Protein AF-A0A945U5J7-F1 (afdb_monomer_lite)

Radius of gyration: 27.59 Å; chains: 1; bounding box: 82×62×57 Å

pLDDT: mean 81.07, std 13.83, range [46.19, 96.31]

Sequence (176 aa):
MNIFKKSAYLFLFVAVLFACNDPNVIGIDLPGAVKFTFSNDSTENIVLNTISEDSLESDQSMYLLLGIINDPIFGENKGSFCQQMLLPANNIDEIEDAVVDSVFITYTYSDFYGDLNENEDFNISVYELSESIYRDSVYYSDETFNFIPQNLATNQFIYEGDSTSSSYLKIQLDNS

Secondary structure (DSSP, 8-state):
-HHHHHHHHHHHHHHHTT--PPP--TTTTSSS-----------TT----PPPP-PPB-TT-SS---EEEEETTTEEEEE-----PPPS-S-PPP-TTPPP--EEEEEE-S--SS-SSSTT--------BSS---TTS--BTT----B-S---EEEEEEE---TTS--EEEEEEP--

Foldseek 3Di:
DVVVVVVVVVVVVVVVVPPDDDPPDPDPPDPPDDPDDDPDPDPPPDDDDDDDDDWDFDPPDPDADADWDADPVPGIDGGDDDDDDDDPDPDDPDDPPDDDPWDKDKDFDDDDPDDPPPDPPDDDFDWAFPDDDDNPDIDTPPDDGHTDPDTQFPDKDWAPDDPVDTTMIMTIGDPD

Structure (mmCIF, N/CA/C/O backbone):
data_AF-A0A945U5J7-F1
#
_entry.id   AF-A0A945U5J7-F1
#
loop_
_atom_site.group_PDB
_atom_site.id
_atom_site.type_symbol
_atom_site.label_atom_id
_atom_site.label_alt_id
_atom_site.label_comp_id
_atom_site.label_asym_id
_atom_site.label_entity_id
_atom_site.label_seq_id
_atom_site.pdbx_PDB_ins_code
_atom_site.Cartn_x
_atom_site.Cartn_y
_atom_site.Cartn_z
_atom_site.occupancy
_atom_site.B_iso_or_equiv
_atom_site.auth_seq_id
_atom_site.auth_comp_id
_atom_site.auth_asym_id
_atom_site.auth_atom_id
_atom_site.pdbx_PDB_model_num
ATOM 1 N N . MET A 1 1 ? 52.335 -47.386 -11.240 1.00 56.59 1 MET A N 1
ATOM 2 C CA . MET A 1 1 ? 51.908 -45.993 -10.957 1.00 56.59 1 MET A CA 1
ATOM 3 C C . MET A 1 1 ? 51.492 -45.173 -12.194 1.00 56.59 1 MET A C 1
ATOM 5 O O . MET A 1 1 ? 50.912 -44.112 -12.013 1.00 56.59 1 MET A O 1
ATOM 9 N N . ASN A 1 2 ? 51.718 -45.639 -13.437 1.00 57.75 2 ASN A N 1
ATOM 10 C CA . ASN A 1 2 ? 51.350 -44.885 -14.656 1.00 57.75 2 ASN A CA 1
ATOM 11 C C . ASN A 1 2 ? 49.987 -45.273 -15.264 1.00 57.75 2 ASN A C 1
ATOM 13 O O . ASN A 1 2 ? 49.407 -44.479 -15.994 1.00 57.75 2 ASN A O 1
ATOM 17 N N . ILE A 1 3 ? 49.453 -46.459 -14.948 1.00 67.94 3 ILE A N 1
ATOM 18 C CA . ILE A 1 3 ? 48.148 -46.929 -15.451 1.00 67.94 3 ILE A CA 1
ATOM 19 C C . ILE A 1 3 ? 46.974 -46.196 -14.789 1.00 67.94 3 ILE A C 1
ATOM 21 O O . ILE A 1 3 ? 46.095 -45.714 -15.494 1.00 67.94 3 ILE A O 1
ATOM 25 N N . PHE A 1 4 ? 47.013 -45.991 -13.468 1.00 69.06 4 PHE A N 1
ATOM 26 C CA . PHE A 1 4 ? 45.983 -45.220 -12.759 1.00 69.06 4 PHE A CA 1
ATOM 27 C C . PHE A 1 4 ? 45.971 -43.742 -13.168 1.00 69.06 4 PHE A C 1
ATOM 29 O O . PHE A 1 4 ? 44.904 -43.160 -13.319 1.00 69.06 4 PHE A O 1
ATOM 36 N N . LYS A 1 5 ? 47.146 -43.157 -13.450 1.00 66.88 5 LYS A N 1
ATOM 37 C CA . LYS A 1 5 ? 47.249 -41.790 -13.986 1.00 66.88 5 LYS A CA 1
ATOM 38 C C . LYS A 1 5 ? 46.641 -41.687 -15.387 1.00 66.88 5 LYS A C 1
ATOM 40 O O . LYS A 1 5 ? 45.846 -40.793 -15.630 1.00 66.88 5 LYS A O 1
ATOM 45 N N . LYS A 1 6 ? 46.947 -42.631 -16.288 1.00 73.06 6 LYS A N 1
ATOM 46 C CA . LYS A 1 6 ? 46.351 -42.678 -17.638 1.00 73.06 6 LYS A CA 1
ATOM 47 C C . LYS A 1 6 ? 44.833 -42.881 -17.601 1.00 73.06 6 LYS A C 1
ATOM 49 O O . LYS A 1 6 ? 44.130 -42.236 -18.369 1.00 73.06 6 LYS A O 1
ATOM 54 N N . SER A 1 7 ? 44.336 -43.709 -16.682 1.00 74.56 7 SER A N 1
ATOM 55 C CA . SER A 1 7 ? 42.896 -43.892 -16.473 1.00 74.56 7 SER A CA 1
ATOM 56 C C . SER A 1 7 ? 42.224 -42.625 -15.938 1.00 74.56 7 SER A C 1
ATOM 58 O O . SER A 1 7 ? 41.124 -42.304 -16.370 1.00 74.56 7 SER A O 1
ATOM 60 N N . ALA A 1 8 ? 42.886 -41.878 -15.049 1.00 79.12 8 ALA A N 1
ATOM 61 C CA . ALA A 1 8 ? 42.380 -40.600 -14.548 1.00 79.12 8 ALA A CA 1
ATOM 62 C C . ALA A 1 8 ? 42.341 -39.519 -15.643 1.00 79.12 8 ALA A C 1
ATOM 64 O O . ALA A 1 8 ? 41.355 -38.796 -15.743 1.00 79.12 8 ALA A O 1
ATOM 65 N N . TYR A 1 9 ? 43.359 -39.447 -16.511 1.00 81.56 9 TYR A N 1
ATOM 66 C CA . TYR A 1 9 ? 43.351 -38.531 -17.660 1.00 81.56 9 TYR A CA 1
ATOM 67 C C . TYR A 1 9 ? 42.259 -38.875 -18.679 1.00 81.56 9 TYR A C 1
ATOM 69 O O . TYR A 1 9 ? 41.635 -37.970 -19.223 1.00 81.56 9 TYR A O 1
ATOM 77 N N . LEU A 1 10 ? 41.992 -40.166 -18.903 1.00 81.44 10 LEU A N 1
ATOM 78 C CA . LEU A 1 10 ? 40.892 -40.607 -19.762 1.00 81.44 10 LEU A CA 1
ATOM 79 C C . LEU A 1 10 ? 39.532 -40.201 -19.175 1.00 81.44 10 LEU A C 1
ATOM 81 O O . LEU A 1 10 ? 38.676 -39.707 -19.900 1.00 81.44 10 LEU A O 1
ATOM 85 N N . PHE A 1 11 ? 39.349 -40.360 -17.862 1.00 79.50 11 PHE A N 1
ATOM 86 C CA . PHE A 1 11 ? 38.104 -39.995 -17.183 1.00 79.50 11 PHE A CA 1
ATOM 87 C C . PHE A 1 11 ? 37.872 -38.476 -17.176 1.00 79.50 11 PHE A C 1
ATOM 89 O O . PHE A 1 11 ? 36.759 -38.021 -17.425 1.00 79.50 11 PHE A O 1
ATOM 96 N N . LEU A 1 12 ? 38.936 -37.688 -16.978 1.00 79.00 12 LEU A N 1
ATOM 97 C CA . LEU A 1 12 ? 38.892 -36.227 -17.077 1.00 79.00 12 LEU A CA 1
ATOM 98 C C . LEU A 1 12 ? 38.538 -35.770 -18.502 1.00 79.00 12 LEU A C 1
ATOM 100 O O . LEU A 1 12 ? 37.748 -34.849 -18.669 1.00 79.00 12 LEU A O 1
ATOM 104 N N . PHE A 1 13 ? 39.079 -36.433 -19.528 1.00 78.19 13 PHE A N 1
ATOM 105 C CA . PHE A 1 13 ? 38.787 -36.108 -20.926 1.00 78.19 13 PHE A CA 1
ATOM 106 C C . PHE A 1 13 ? 37.331 -36.414 -21.305 1.00 78.19 13 PHE A C 1
ATOM 108 O O . PHE A 1 13 ? 36.703 -35.626 -22.003 1.00 78.19 13 PHE A O 1
ATOM 115 N N . VAL A 1 14 ? 36.762 -37.514 -20.798 1.00 80.56 14 VAL A N 1
ATOM 116 C CA . VAL A 1 14 ? 35.345 -37.855 -21.015 1.00 80.56 14 VAL A CA 1
ATOM 117 C C . VAL A 1 14 ? 34.410 -36.877 -20.292 1.00 80.56 14 VAL A C 1
ATOM 119 O O . VAL A 1 14 ? 33.381 -36.515 -20.851 1.00 80.56 14 VAL A O 1
ATOM 122 N N . ALA A 1 15 ? 34.772 -36.389 -19.100 1.00 75.81 15 ALA A N 1
ATOM 123 C CA . ALA A 1 15 ? 33.954 -35.428 -18.354 1.00 75.81 15 ALA A CA 1
ATOM 124 C C . ALA A 1 15 ? 33.797 -34.073 -19.075 1.00 75.81 15 ALA A C 1
ATOM 126 O O . ALA A 1 15 ? 32.731 -33.467 -19.010 1.00 75.81 15 ALA A O 1
ATOM 127 N N . VAL A 1 16 ? 34.818 -33.623 -19.815 1.00 75.62 16 VAL A N 1
ATOM 128 C CA . VAL A 1 16 ? 34.755 -32.370 -20.595 1.00 75.62 16 VAL A CA 1
ATOM 129 C C . VAL A 1 16 ? 33.817 -32.495 -21.805 1.00 75.62 16 VAL A C 1
ATOM 131 O O . VAL A 1 16 ? 33.232 -31.503 -22.225 1.00 75.62 16 VAL A O 1
ATOM 134 N N . LEU A 1 17 ? 33.605 -33.705 -22.335 1.00 73.94 17 LEU A N 1
ATOM 135 C CA . LEU A 1 17 ? 32.707 -33.935 -23.477 1.00 73.94 17 LEU A CA 1
ATOM 136 C C . LEU A 1 17 ? 31.212 -33.895 -23.108 1.00 73.94 17 LEU A C 1
ATOM 138 O O . LEU A 1 17 ? 30.380 -33.809 -24.005 1.00 73.94 17 LEU A O 1
ATOM 142 N N . PHE A 1 18 ? 30.869 -33.929 -21.815 1.00 67.25 18 PHE A N 1
ATOM 143 C CA . PHE A 1 18 ? 29.492 -33.812 -21.312 1.00 67.25 18 PHE A CA 1
ATOM 144 C C . PHE A 1 18 ? 29.209 -32.470 -20.620 1.00 67.25 18 PHE A C 1
ATOM 146 O O . PHE A 1 18 ? 28.146 -32.302 -20.027 1.00 67.25 18 PHE A O 1
ATOM 153 N N . ALA A 1 19 ? 30.124 -31.499 -20.709 1.00 61.66 19 ALA A N 1
ATOM 154 C CA . ALA A 1 19 ? 29.894 -30.135 -20.240 1.00 61.66 19 ALA A CA 1
ATOM 155 C C . ALA A 1 19 ? 29.015 -29.375 -21.249 1.00 61.66 19 ALA A C 1
ATOM 157 O O . ALA A 1 19 ? 29.471 -28.494 -21.974 1.00 61.66 19 ALA A O 1
ATOM 158 N N . CYS A 1 20 ? 27.749 -29.773 -21.341 1.00 68.38 20 CYS A N 1
ATOM 159 C CA . CYS A 1 20 ? 26.730 -29.002 -22.032 1.00 68.38 20 CYS A CA 1
ATOM 160 C C . CYS A 1 20 ? 26.231 -27.940 -21.047 1.00 68.38 20 CYS A C 1
ATOM 162 O O . CYS A 1 20 ? 25.646 -28.283 -20.024 1.00 68.38 20 CYS A O 1
ATOM 164 N N . ASN A 1 21 ? 26.514 -26.667 -21.320 1.00 63.31 21 ASN A N 1
ATOM 165 C CA . ASN A 1 21 ? 25.789 -25.580 -20.675 1.00 63.31 21 ASN A CA 1
ATOM 166 C C . ASN A 1 21 ? 24.488 -25.390 -21.449 1.00 63.31 21 ASN A C 1
ATOM 168 O O . ASN A 1 21 ? 24.533 -25.235 -22.673 1.00 63.31 21 ASN A O 1
ATOM 172 N N . ASP A 1 22 ? 23.358 -25.374 -20.746 1.00 59.44 22 ASP A N 1
ATOM 173 C CA . ASP A 1 22 ? 22.116 -24.895 -21.335 1.00 59.44 22 ASP A CA 1
ATOM 174 C C . ASP A 1 22 ? 22.351 -23.458 -21.825 1.00 59.44 22 ASP A C 1
ATOM 176 O O . ASP A 1 22 ? 22.840 -22.617 -21.060 1.00 59.44 22 ASP A O 1
ATOM 180 N N . PRO A 1 23 ? 22.087 -23.151 -23.106 1.00 57.28 23 PRO A N 1
ATOM 181 C CA . PRO A 1 23 ? 22.180 -21.782 -23.567 1.00 57.28 23 PRO A CA 1
ATOM 182 C C . PRO A 1 23 ? 21.125 -20.980 -22.807 1.00 57.28 23 PRO A C 1
ATOM 184 O O . PRO A 1 23 ? 19.933 -21.262 -22.907 1.00 57.28 23 PRO A O 1
ATOM 187 N N . ASN A 1 24 ? 21.564 -19.972 -22.054 1.00 51.75 24 ASN A N 1
ATOM 188 C CA . ASN A 1 24 ? 20.676 -18.946 -21.525 1.00 51.75 24 ASN A CA 1
ATOM 189 C C . ASN A 1 24 ? 20.083 -18.196 -22.724 1.00 51.75 24 ASN A C 1
ATOM 191 O O . ASN A 1 24 ? 20.682 -17.251 -23.238 1.00 51.75 24 ASN A O 1
ATOM 195 N N . VAL A 1 25 ? 18.948 -18.673 -23.237 1.00 54.91 25 VAL A N 1
ATOM 196 C CA . VAL A 1 25 ? 18.237 -18.017 -24.333 1.00 54.91 25 VAL A CA 1
ATOM 197 C C . VAL A 1 25 ? 17.528 -16.808 -23.743 1.00 54.91 25 VAL A C 1
ATOM 199 O O . VAL A 1 25 ? 16.505 -16.922 -23.073 1.00 54.91 25 VAL A O 1
ATOM 202 N N . ILE A 1 26 ? 18.111 -15.639 -23.975 1.00 56.06 26 ILE A N 1
ATOM 203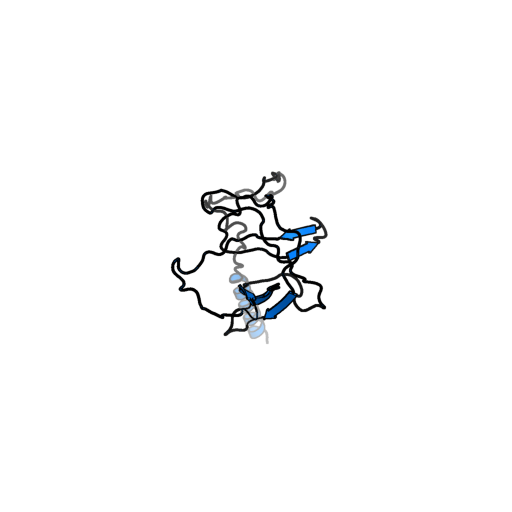 C CA . ILE A 1 26 ? 17.502 -14.350 -23.664 1.00 56.06 26 ILE A CA 1
ATOM 204 C C . ILE A 1 26 ? 16.256 -14.197 -24.555 1.00 56.06 26 ILE A C 1
ATOM 206 O O . ILE A 1 26 ? 16.360 -14.332 -25.775 1.00 56.06 26 ILE A O 1
ATOM 210 N N . GLY A 1 27 ? 15.090 -13.914 -23.960 1.00 53.69 27 GLY A N 1
ATOM 211 C CA . GLY A 1 27 ? 13.890 -13.479 -24.695 1.00 53.69 27 GLY A CA 1
ATOM 212 C C . GLY A 1 27 ? 12.719 -14.465 -24.802 1.00 53.69 27 GLY A C 1
ATOM 213 O O . GLY A 1 27 ? 11.971 -14.384 -25.773 1.00 53.69 27 GLY A O 1
ATOM 214 N N . ILE A 1 28 ? 12.529 -15.386 -23.848 1.00 48.75 28 ILE A N 1
ATOM 215 C CA . ILE A 1 28 ? 11.397 -16.337 -23.895 1.00 48.75 28 ILE A CA 1
ATOM 216 C C . ILE A 1 28 ? 10.043 -15.754 -23.440 1.00 48.75 28 ILE A C 1
ATOM 218 O O . ILE A 1 28 ? 9.018 -16.367 -23.714 1.00 48.75 28 ILE A O 1
ATOM 222 N N . ASP A 1 29 ? 10.016 -14.558 -22.844 1.00 52.69 29 ASP A N 1
ATOM 223 C CA . ASP A 1 29 ? 8.792 -13.944 -22.290 1.00 52.69 29 ASP A CA 1
ATOM 224 C C . ASP A 1 29 ? 8.253 -12.749 -23.100 1.00 52.69 29 ASP A C 1
ATOM 226 O O . ASP A 1 29 ? 7.635 -11.836 -22.560 1.00 52.69 29 ASP A O 1
ATOM 230 N N . LEU A 1 30 ? 8.448 -12.742 -24.426 1.00 53.91 30 LEU A N 1
ATOM 231 C CA . LEU A 1 30 ? 7.714 -11.817 -25.300 1.00 53.91 30 LEU A CA 1
ATOM 232 C C . LEU A 1 30 ? 6.501 -12.526 -25.933 1.00 53.91 30 LEU A C 1
ATOM 234 O O . LEU A 1 30 ? 6.679 -13.536 -26.626 1.00 53.91 30 LEU A O 1
ATOM 238 N N . PRO A 1 31 ? 5.266 -12.014 -25.762 1.00 46.19 31 PRO A N 1
ATOM 239 C CA . PRO A 1 31 ? 4.093 -12.586 -26.411 1.00 46.19 31 PRO A CA 1
ATOM 240 C C . PRO A 1 31 ? 4.212 -12.454 -27.939 1.00 46.19 31 PRO A C 1
ATOM 242 O O . PRO A 1 31 ? 4.288 -11.354 -28.479 1.00 46.19 31 PRO A O 1
ATOM 245 N N . GLY A 1 32 ? 4.230 -13.597 -28.640 1.00 54.88 32 GLY A N 1
ATOM 246 C CA . GLY A 1 32 ? 4.299 -13.669 -30.109 1.00 54.88 32 GLY A CA 1
ATOM 247 C C . GLY A 1 32 ? 5.605 -14.231 -30.677 1.00 54.88 32 GLY A C 1
ATOM 248 O O . GLY A 1 32 ? 6.088 -13.707 -31.672 1.00 54.88 32 GLY A O 1
ATOM 249 N N . ALA A 1 33 ? 6.162 -15.280 -30.057 1.00 48.72 33 ALA A N 1
ATOM 250 C CA . ALA A 1 33 ? 7.445 -15.926 -30.364 1.00 48.72 33 ALA A CA 1
ATOM 251 C C . ALA A 1 33 ? 7.823 -16.000 -31.864 1.00 48.72 33 ALA A C 1
ATOM 253 O O . ALA A 1 33 ? 7.661 -17.024 -32.535 1.00 48.72 33 ALA A O 1
ATOM 254 N N . VAL A 1 34 ? 8.419 -14.923 -32.378 1.00 53.16 34 VAL A N 1
ATOM 255 C CA . VAL A 1 34 ? 9.205 -14.939 -33.606 1.00 53.16 34 VAL A CA 1
ATOM 256 C C . VAL A 1 34 ? 10.559 -15.504 -33.218 1.00 53.16 34 VAL A C 1
ATOM 258 O O . VAL A 1 34 ? 11.306 -14.916 -32.441 1.00 53.16 34 VAL A O 1
ATOM 261 N N . LYS A 1 35 ? 10.878 -16.689 -33.734 1.00 51.06 35 LYS A N 1
ATOM 262 C CA . LYS A 1 35 ? 12.173 -17.324 -33.506 1.00 51.06 35 LYS A CA 1
ATOM 263 C C . LYS A 1 35 ? 13.245 -16.532 -34.264 1.00 51.06 35 LYS A C 1
ATOM 265 O O . LYS A 1 35 ? 13.481 -16.782 -35.446 1.00 51.06 35 LYS A O 1
ATOM 270 N N . PHE A 1 36 ? 13.871 -15.556 -33.609 1.00 55.31 36 PHE A N 1
ATOM 271 C CA . PHE A 1 36 ? 14.973 -14.792 -34.190 1.00 55.31 36 PHE A CA 1
ATOM 272 C C . PHE A 1 36 ? 16.178 -15.719 -34.385 1.00 55.31 36 PHE A C 1
ATOM 274 O O . PHE A 1 36 ? 16.860 -16.100 -33.438 1.00 55.31 36 PHE A O 1
ATOM 281 N N . THR A 1 37 ? 16.418 -16.138 -35.628 1.00 52.44 37 THR A N 1
ATOM 282 C CA . THR A 1 37 ? 17.642 -16.862 -35.986 1.00 52.44 37 THR A CA 1
ATOM 283 C C . THR A 1 37 ? 18.703 -15.826 -36.325 1.00 52.44 37 THR A C 1
ATOM 285 O O . THR A 1 37 ? 18.742 -15.316 -37.443 1.00 52.44 37 THR A O 1
ATOM 288 N N . PHE A 1 38 ? 19.546 -15.486 -35.353 1.00 55.44 38 PHE A N 1
ATOM 289 C CA . PHE A 1 38 ? 20.733 -14.676 -35.609 1.00 55.44 38 PHE A CA 1
ATOM 290 C C . P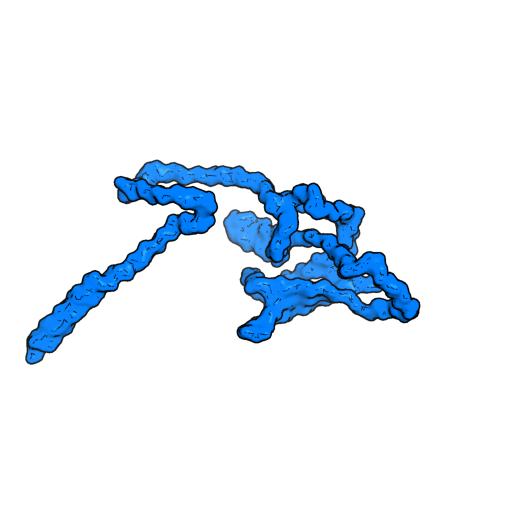HE A 1 38 ? 21.777 -15.567 -36.288 1.00 55.44 38 PHE A C 1
ATOM 292 O O . PHE A 1 38 ? 22.344 -16.459 -35.667 1.00 55.44 38 PHE A O 1
ATOM 299 N N . SER A 1 39 ? 21.997 -15.370 -37.587 1.00 60.53 39 SER A N 1
ATOM 300 C CA . SER A 1 39 ? 23.008 -16.100 -38.368 1.00 60.53 39 SER A CA 1
ATOM 301 C C . SER A 1 39 ? 24.318 -15.317 -38.509 1.00 60.53 39 SER A C 1
ATOM 303 O O . SER A 1 39 ? 25.048 -15.516 -39.478 1.00 60.53 39 SER A O 1
ATOM 305 N N . ASN A 1 40 ? 24.577 -14.367 -37.609 1.00 57.53 40 ASN A N 1
ATOM 306 C CA . ASN A 1 40 ? 25.710 -13.457 -37.694 1.00 57.53 40 ASN A CA 1
ATOM 307 C C . ASN A 1 40 ? 26.334 -13.279 -36.301 1.00 57.53 40 ASN A C 1
ATOM 309 O O . ASN A 1 40 ? 25.686 -12.738 -35.411 1.00 57.53 40 ASN A O 1
ATOM 313 N N . ASP A 1 41 ? 27.581 -13.725 -36.130 1.00 61.00 41 ASP A N 1
ATOM 314 C CA . ASP A 1 41 ? 28.346 -13.652 -34.867 1.00 61.00 41 ASP A CA 1
ATOM 315 C C . ASP A 1 41 ? 28.913 -12.246 -34.580 1.00 61.00 41 ASP A C 1
ATOM 317 O O . ASP A 1 41 ? 29.622 -12.038 -33.597 1.00 61.00 41 ASP A O 1
ATOM 321 N N . SER A 1 42 ? 28.631 -11.265 -35.442 1.00 63.41 42 SER A N 1
ATOM 322 C CA . SER A 1 42 ? 29.103 -9.889 -35.283 1.00 63.41 42 SER A CA 1
ATOM 323 C C . SER A 1 42 ? 28.007 -8.995 -34.701 1.00 63.41 42 SER A C 1
ATOM 325 O O . SER A 1 42 ? 26.989 -8.728 -35.342 1.00 63.41 42 SER A O 1
ATOM 327 N N . THR A 1 43 ? 28.245 -8.488 -33.491 1.00 62.06 43 THR A N 1
ATOM 328 C CA . THR A 1 43 ? 27.448 -7.440 -32.831 1.00 62.06 43 THR A CA 1
ATOM 329 C C . THR A 1 43 ? 27.846 -6.025 -33.266 1.00 62.06 43 THR A C 1
ATOM 331 O O . THR A 1 43 ? 27.274 -5.052 -32.783 1.00 62.06 43 THR A O 1
ATOM 334 N N . GLU A 1 44 ? 28.789 -5.886 -34.205 1.00 67.44 44 GLU A N 1
ATOM 335 C CA . GLU A 1 44 ? 29.425 -4.607 -34.559 1.00 67.44 44 GLU A CA 1
ATOM 336 C C . GLU A 1 44 ? 28.479 -3.595 -35.233 1.00 67.44 44 GLU A C 1
ATOM 338 O O . GLU A 1 44 ? 28.839 -2.431 -35.372 1.00 67.44 44 GLU A O 1
ATOM 343 N N . ASN A 1 45 ? 27.267 -4.005 -35.631 1.00 62.19 45 ASN A N 1
ATOM 344 C CA . ASN A 1 45 ? 26.295 -3.148 -36.325 1.00 62.19 45 ASN A CA 1
ATOM 345 C C . ASN A 1 45 ? 24.870 -3.210 -35.741 1.00 62.19 45 ASN A C 1
ATOM 347 O O . ASN A 1 45 ? 23.906 -2.894 -36.440 1.00 62.19 45 ASN A O 1
ATOM 351 N N . ILE A 1 46 ? 24.703 -3.627 -34.481 1.00 66.00 46 ILE A N 1
ATOM 352 C CA . ILE A 1 46 ? 23.386 -3.592 -33.828 1.00 66.00 46 ILE A CA 1
ATOM 353 C C . ILE A 1 46 ? 23.146 -2.181 -33.285 1.00 66.00 46 ILE A C 1
ATOM 355 O O . ILE A 1 46 ? 23.787 -1.754 -32.329 1.00 66.00 46 ILE A O 1
ATOM 359 N N . VAL A 1 47 ? 22.201 -1.462 -33.892 1.00 75.19 47 VAL A N 1
ATOM 360 C CA . VAL A 1 47 ? 21.715 -0.180 -33.371 1.00 75.19 47 VAL A CA 1
ATOM 361 C C . VAL A 1 47 ? 20.540 -0.467 -32.443 1.00 75.19 47 VAL A C 1
ATOM 363 O O . VAL A 1 47 ? 19.461 -0.841 -32.899 1.00 75.19 47 VAL A O 1
ATOM 366 N N . LEU A 1 48 ? 20.765 -0.321 -31.139 1.00 74.50 48 LEU A N 1
ATOM 367 C CA . LEU A 1 48 ? 19.714 -0.387 -30.129 1.00 74.50 48 LEU A CA 1
ATOM 368 C C . LEU A 1 48 ? 19.117 1.009 -29.961 1.00 74.50 48 LEU A C 1
ATOM 370 O O . LEU A 1 48 ? 19.833 1.949 -29.626 1.00 74.50 48 LEU A O 1
ATOM 374 N N . ASN A 1 49 ? 17.813 1.129 -30.188 1.00 73.81 49 ASN A N 1
ATOM 375 C CA . ASN A 1 49 ? 17.061 2.343 -29.905 1.00 73.81 49 ASN A CA 1
ATOM 376 C C . ASN A 1 49 ? 16.055 2.027 -28.803 1.00 73.81 49 ASN A C 1
ATOM 378 O O . ASN A 1 49 ? 15.349 1.022 -28.890 1.00 73.81 49 ASN A O 1
ATOM 382 N N . THR A 1 50 ? 15.975 2.882 -27.791 1.00 77.38 50 THR A N 1
ATOM 383 C CA . THR A 1 50 ? 14.846 2.895 -26.863 1.00 77.38 50 THR A CA 1
ATOM 384 C C . THR A 1 50 ? 13.776 3.823 -27.421 1.00 77.38 50 THR A C 1
ATOM 386 O O . THR A 1 50 ? 14.071 4.915 -27.911 1.00 77.38 50 THR A O 1
ATOM 389 N N . ILE A 1 51 ? 12.528 3.371 -27.381 1.00 75.38 51 ILE A N 1
ATOM 390 C CA . ILE A 1 51 ? 11.364 4.229 -27.589 1.00 75.38 51 ILE A CA 1
ATOM 391 C C . ILE A 1 51 ? 10.787 4.552 -26.214 1.00 75.38 51 ILE A C 1
ATOM 393 O O . ILE A 1 51 ? 10.812 3.703 -25.325 1.00 75.38 51 ILE A O 1
ATOM 397 N N . SER A 1 52 ? 10.335 5.790 -26.024 1.00 79.31 52 SER A N 1
ATOM 398 C CA . SER A 1 52 ? 9.546 6.120 -24.839 1.00 79.31 52 SER A CA 1
ATOM 399 C C . SER A 1 52 ? 8.173 5.499 -25.027 1.00 79.31 52 SER A C 1
ATOM 401 O O . SER A 1 52 ? 7.519 5.788 -26.030 1.00 79.31 52 SER A O 1
ATOM 403 N N . GLU A 1 53 ? 7.768 4.656 -24.089 1.00 74.19 53 GLU A N 1
ATOM 404 C CA . GLU A 1 53 ? 6.369 4.267 -23.946 1.00 74.19 53 GLU A CA 1
ATOM 405 C C . GLU A 1 53 ? 5.619 5.390 -23.216 1.00 74.19 53 GLU A C 1
ATOM 407 O O . GLU A 1 53 ? 6.227 6.163 -22.465 1.00 74.19 53 GLU A O 1
ATOM 412 N N . ASP A 1 54 ? 4.326 5.516 -23.508 1.00 84.19 54 ASP A N 1
ATOM 413 C CA . ASP A 1 54 ? 3.409 6.397 -22.779 1.00 84.19 54 ASP A CA 1
ATOM 414 C C . ASP A 1 54 ? 2.922 5.697 -21.495 1.00 84.19 54 ASP A C 1
ATOM 416 O O . ASP A 1 54 ? 3.410 4.617 -21.139 1.00 84.19 54 ASP A O 1
ATOM 420 N N . SER A 1 55 ? 1.961 6.291 -20.788 1.00 86.81 55 SER A N 1
ATOM 421 C CA . SER A 1 55 ? 1.315 5.627 -19.663 1.00 86.81 55 SER A CA 1
ATOM 422 C C . SER A 1 55 ? 0.644 4.313 -20.071 1.00 86.81 55 SER A C 1
ATOM 424 O O . SER A 1 55 ? 0.137 4.133 -21.183 1.00 86.81 55 SER A O 1
ATOM 426 N N . LEU A 1 56 ? 0.680 3.352 -19.150 1.00 89.44 56 LEU A N 1
ATOM 427 C CA . LEU A 1 56 ? 0.112 2.026 -19.356 1.00 89.44 56 LEU A CA 1
ATOM 428 C C . LEU A 1 56 ? -1.255 1.954 -18.686 1.00 89.44 56 LEU A C 1
ATOM 430 O O . LEU A 1 56 ? -1.446 2.498 -17.598 1.00 89.44 56 LEU A O 1
ATOM 434 N N . GLU A 1 57 ? -2.191 1.260 -19.332 1.00 91.81 57 GLU A N 1
ATOM 435 C CA . GLU A 1 57 ? -3.475 0.904 -18.729 1.00 91.81 57 GLU A CA 1
ATOM 436 C C . GLU A 1 57 ? -3.215 0.115 -17.436 1.00 91.81 57 GLU A C 1
ATOM 438 O O . GLU A 1 57 ? -2.460 -0.862 -17.425 1.00 91.81 57 GLU A O 1
ATOM 443 N N . SER A 1 58 ? -3.792 0.586 -16.333 1.00 91.12 58 SER A N 1
ATOM 444 C CA . SER A 1 58 ? -3.543 0.079 -14.982 1.00 91.12 58 SER A CA 1
ATOM 445 C C . SER A 1 58 ? -4.825 -0.226 -14.203 1.00 91.12 58 SER A C 1
ATOM 447 O O . SER A 1 58 ? -4.760 -0.500 -13.001 1.00 91.12 58 SER A O 1
ATOM 449 N N . ASP A 1 59 ? -5.996 -0.177 -14.845 1.00 89.38 59 ASP A N 1
ATOM 450 C CA . ASP A 1 59 ? -7.247 -0.577 -14.205 1.00 89.38 59 ASP A CA 1
ATOM 451 C C . ASP A 1 59 ? -7.343 -2.096 -14.006 1.00 89.38 59 ASP A C 1
ATOM 453 O O . ASP A 1 59 ? -6.673 -2.898 -14.653 1.00 89.38 59 ASP A O 1
ATOM 457 N N . GLN A 1 60 ? -8.174 -2.501 -13.040 1.00 86.75 60 GLN A N 1
ATOM 458 C CA . GLN A 1 60 ? -8.511 -3.906 -12.765 1.00 86.75 60 GLN A CA 1
ATOM 459 C C . GLN A 1 60 ? -7.306 -4.838 -12.515 1.00 86.75 60 GLN A C 1
ATOM 461 O O . GLN A 1 60 ? -7.428 -6.061 -12.646 1.00 86.75 60 GLN A O 1
ATOM 466 N N . SER A 1 61 ? -6.161 -4.286 -12.101 1.00 84.69 61 SER A N 1
ATOM 467 C CA . SER A 1 61 ? -4.972 -5.080 -11.804 1.00 84.69 61 SER A CA 1
ATOM 468 C C . SER A 1 61 ? -5.216 -6.064 -10.656 1.00 84.69 61 SER A C 1
ATOM 470 O O . SER A 1 61 ? -5.757 -5.717 -9.605 1.00 84.69 61 SER A O 1
ATOM 472 N N . MET A 1 62 ? -4.768 -7.308 -10.846 1.00 83.50 62 MET A N 1
ATOM 473 C CA . MET A 1 62 ? -4.777 -8.342 -9.804 1.00 83.50 62 MET A CA 1
ATOM 474 C C . MET A 1 62 ? -3.716 -8.082 -8.725 1.00 83.50 62 MET A C 1
ATOM 476 O O . MET A 1 62 ? -3.873 -8.522 -7.587 1.00 83.50 62 MET A O 1
ATOM 480 N N . TYR A 1 63 ? -2.643 -7.377 -9.086 1.00 86.44 63 TYR A N 1
ATOM 481 C CA . TYR A 1 63 ? -1.523 -7.066 -8.207 1.00 86.44 63 TYR A CA 1
ATOM 482 C C . TYR A 1 63 ? -1.419 -5.556 -8.029 1.00 86.44 63 TYR A C 1
ATOM 484 O O . TYR A 1 63 ? -1.380 -4.801 -9.001 1.00 86.44 63 TYR A O 1
ATOM 492 N N . LEU A 1 64 ? -1.376 -5.123 -6.776 1.00 91.19 64 LEU A N 1
ATOM 493 C CA . LEU A 1 64 ? -1.300 -3.716 -6.407 1.00 91.19 64 LEU A CA 1
ATOM 494 C C . LEU A 1 64 ? 0.138 -3.389 -6.011 1.00 91.19 64 LEU A C 1
ATOM 496 O O . LEU A 1 64 ? 0.759 -4.143 -5.261 1.00 91.19 64 LEU A O 1
ATOM 500 N N . LEU A 1 65 ? 0.661 -2.269 -6.509 1.00 91.44 65 LEU A N 1
ATOM 501 C CA . LEU A 1 65 ? 1.989 -1.781 -6.155 1.00 91.44 65 LEU A CA 1
ATOM 502 C C . LEU A 1 65 ? 1.869 -0.674 -5.105 1.00 91.44 65 LEU A C 1
ATOM 504 O O . LEU A 1 65 ? 1.139 0.298 -5.298 1.00 91.44 65 LEU A O 1
ATOM 508 N N . LEU A 1 66 ? 2.611 -0.810 -4.008 1.00 92.56 66 LEU A N 1
ATOM 509 C CA . LEU A 1 66 ? 2.662 0.172 -2.931 1.00 92.56 66 LEU A CA 1
ATOM 510 C C . LEU A 1 66 ? 4.103 0.351 -2.467 1.00 92.56 66 LEU A C 1
ATOM 512 O O . LEU A 1 66 ? 4.740 -0.615 -2.058 1.00 92.56 66 LEU A O 1
ATOM 516 N N . GLY A 1 67 ? 4.599 1.584 -2.500 1.00 92.00 67 GLY A N 1
ATOM 517 C CA . GLY A 1 67 ? 5.918 1.909 -1.968 1.00 92.00 67 GLY A CA 1
ATOM 518 C C . GLY A 1 67 ? 6.602 3.041 -2.713 1.00 92.00 67 GLY A C 1
ATOM 519 O O . GLY A 1 67 ? 6.070 3.600 -3.671 1.00 92.00 67 GLY A O 1
ATOM 520 N N . ILE A 1 68 ? 7.795 3.387 -2.245 1.00 91.56 68 ILE A N 1
ATOM 521 C CA . ILE A 1 68 ? 8.658 4.390 -2.862 1.00 91.56 68 ILE A CA 1
ATOM 522 C C . ILE A 1 68 ? 10.061 3.803 -2.919 1.00 91.56 68 ILE A C 1
ATOM 524 O O . ILE A 1 68 ? 10.549 3.259 -1.931 1.00 91.56 68 ILE A O 1
ATOM 528 N N . ILE A 1 69 ? 10.708 3.918 -4.071 1.00 91.38 69 ILE A N 1
ATOM 529 C CA . ILE A 1 69 ? 12.110 3.559 -4.253 1.00 91.38 69 ILE A CA 1
ATOM 530 C C . ILE A 1 69 ? 12.843 4.748 -4.860 1.00 91.38 69 ILE A C 1
ATOM 532 O O . ILE A 1 69 ? 12.366 5.368 -5.806 1.00 91.38 69 ILE A O 1
ATOM 536 N N . ASN A 1 70 ? 14.011 5.073 -4.315 1.00 91.19 70 ASN A N 1
ATOM 537 C CA . ASN A 1 70 ? 14.900 6.067 -4.899 1.00 91.19 70 ASN A CA 1
ATOM 538 C C . ASN A 1 70 ? 16.036 5.347 -5.628 1.00 91.19 70 ASN A C 1
ATOM 540 O O . ASN A 1 70 ? 17.013 4.921 -5.008 1.00 91.19 70 ASN A O 1
ATOM 544 N N . ASP A 1 71 ? 15.875 5.166 -6.936 1.00 90.81 71 ASP A N 1
ATOM 545 C CA . ASP A 1 71 ? 16.869 4.510 -7.774 1.00 90.81 71 ASP A CA 1
ATOM 546 C C . ASP A 1 71 ? 18.007 5.488 -8.138 1.00 90.81 71 ASP A C 1
ATOM 548 O O . ASP A 1 71 ? 17.739 6.627 -8.527 1.00 90.81 71 ASP A O 1
ATOM 552 N N . PRO A 1 72 ? 19.290 5.083 -8.069 1.00 92.06 72 PRO A N 1
ATOM 553 C CA . PRO A 1 72 ? 20.413 5.972 -8.383 1.00 92.06 72 PRO A CA 1
ATOM 554 C C . PRO A 1 72 ? 20.434 6.522 -9.818 1.00 92.06 72 PRO A C 1
ATOM 556 O O . PRO A 1 72 ? 21.105 7.524 -10.070 1.00 92.06 72 PRO A O 1
ATOM 559 N N . ILE A 1 73 ? 19.770 5.850 -10.762 1.00 93.19 73 ILE A N 1
ATOM 560 C CA . ILE A 1 73 ? 19.729 6.196 -12.187 1.00 93.19 73 ILE A CA 1
ATOM 561 C C . ILE A 1 73 ? 18.385 6.843 -12.538 1.00 93.19 73 ILE A C 1
ATOM 563 O O . ILE A 1 73 ? 18.368 7.880 -13.201 1.00 93.19 73 ILE A O 1
ATOM 567 N N . PHE A 1 74 ? 17.274 6.245 -12.101 1.00 87.19 74 PHE A N 1
ATOM 568 C CA . PHE A 1 74 ? 15.914 6.665 -12.458 1.00 87.19 74 PHE A CA 1
ATOM 569 C C . PHE A 1 74 ? 15.279 7.646 -11.463 1.00 87.19 74 PHE A C 1
ATOM 571 O O . PHE A 1 74 ? 14.248 8.237 -11.773 1.00 87.19 74 PHE A O 1
ATOM 578 N N . GLY A 1 75 ? 15.895 7.861 -10.300 1.00 91.94 75 GLY A N 1
ATOM 579 C CA . GLY A 1 75 ? 15.391 8.749 -9.257 1.00 91.94 75 GLY A CA 1
ATOM 580 C C . GLY A 1 75 ? 14.242 8.144 -8.449 1.00 91.94 75 GLY A C 1
ATOM 581 O O . GLY A 1 75 ? 14.097 6.924 -8.336 1.00 91.94 75 GLY A O 1
ATOM 582 N N . GLU A 1 76 ? 13.427 9.017 -7.858 1.00 93.31 76 GLU A N 1
ATOM 583 C CA . GLU A 1 76 ? 12.284 8.618 -7.038 1.00 93.31 76 GLU A CA 1
ATOM 584 C C . GLU A 1 76 ? 11.160 8.039 -7.904 1.00 93.31 76 GLU A C 1
ATOM 586 O O . GLU A 1 76 ? 10.620 8.704 -8.786 1.00 93.31 76 GLU A O 1
ATOM 591 N N . ASN A 1 77 ? 10.791 6.796 -7.616 1.00 90.94 77 ASN A N 1
ATOM 592 C CA . ASN A 1 77 ? 9.668 6.093 -8.210 1.00 90.94 77 ASN A CA 1
ATOM 593 C C . ASN A 1 77 ? 8.682 5.747 -7.098 1.00 90.94 77 ASN A C 1
ATOM 595 O O . ASN A 1 77 ? 9.052 5.127 -6.099 1.00 90.94 77 ASN A O 1
ATOM 599 N N . LYS A 1 78 ? 7.421 6.141 -7.274 1.00 91.62 78 LYS A N 1
ATOM 600 C CA . LYS A 1 78 ? 6.353 5.932 -6.296 1.00 91.62 78 LYS A CA 1
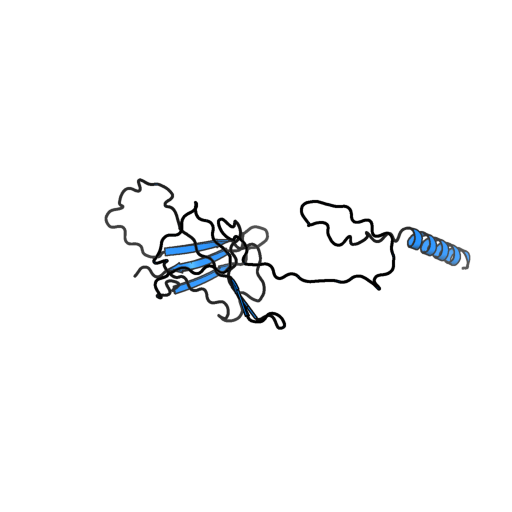ATOM 601 C C . LYS A 1 78 ? 5.247 5.071 -6.895 1.00 91.62 78 LYS A C 1
ATOM 603 O O . LYS A 1 78 ? 4.686 5.416 -7.927 1.00 91.62 78 LYS A O 1
ATOM 608 N N . GLY A 1 79 ? 4.916 3.987 -6.202 1.00 92.25 79 GLY A N 1
ATOM 609 C CA . GLY A 1 79 ? 3.740 3.164 -6.449 1.00 92.25 79 GLY A CA 1
ATOM 610 C C . GLY A 1 79 ? 2.653 3.464 -5.422 1.00 92.25 79 GLY A C 1
ATOM 611 O O . GLY A 1 79 ? 2.886 3.408 -4.211 1.00 92.25 79 GLY A O 1
ATOM 612 N N . SER A 1 80 ? 1.459 3.775 -5.906 1.00 93.62 80 SER A N 1
ATOM 613 C CA . SER A 1 80 ? 0.246 3.899 -5.103 1.00 93.62 80 SER A CA 1
ATOM 614 C C . SER A 1 80 ? -0.938 3.386 -5.904 1.00 93.62 80 SER A C 1
ATOM 616 O O . SER A 1 80 ? -0.912 3.418 -7.131 1.00 93.62 80 SER A O 1
ATOM 618 N N . PHE A 1 81 ? -1.986 2.954 -5.216 1.00 94.06 81 PHE A N 1
ATOM 619 C CA . PHE A 1 81 ? -3.196 2.458 -5.852 1.00 94.06 81 PHE A CA 1
ATOM 620 C C . PHE A 1 81 ? -4.433 3.068 -5.199 1.00 94.06 81 PHE A C 1
ATOM 622 O O . PHE A 1 81 ? -4.407 3.491 -4.042 1.00 94.06 81 PHE A O 1
ATOM 629 N N . CYS A 1 82 ? -5.526 3.080 -5.950 1.00 93.25 82 CYS A N 1
ATOM 630 C CA . CYS A 1 82 ? -6.854 3.398 -5.456 1.00 93.25 82 CYS A CA 1
ATOM 631 C C . CYS A 1 82 ? -7.767 2.188 -5.679 1.00 93.25 82 CYS A C 1
ATOM 633 O O . CYS A 1 82 ? -7.539 1.371 -6.571 1.00 93.25 82 CYS A O 1
ATOM 635 N N . GLN A 1 83 ? -8.788 2.042 -4.842 1.00 90.81 83 GLN A N 1
ATOM 636 C CA . GLN A 1 83 ? -9.782 0.990 -5.007 1.00 90.81 83 GLN A CA 1
ATOM 637 C C . GLN A 1 83 ? -11.129 1.438 -4.461 1.00 90.81 83 GLN A C 1
ATOM 639 O O . GLN A 1 83 ? -11.201 2.267 -3.554 1.00 90.81 83 GLN A O 1
ATOM 644 N N . GLN A 1 84 ? -12.192 0.816 -4.959 1.00 87.94 84 GLN A N 1
ATOM 645 C CA . GLN A 1 84 ? -13.531 0.952 -4.410 1.00 87.94 84 GLN A CA 1
ATOM 646 C C . GLN A 1 84 ? -13.993 -0.396 -3.863 1.00 87.94 84 GLN A C 1
ATOM 648 O O . GLN A 1 84 ? -14.008 -1.402 -4.574 1.00 87.94 84 GLN A O 1
ATOM 653 N N . MET A 1 85 ? -14.381 -0.416 -2.589 1.00 83.06 85 MET A N 1
ATOM 654 C CA . MET A 1 85 ? -14.938 -1.605 -1.952 1.00 83.06 85 MET A CA 1
ATOM 655 C C . MET A 1 85 ? -16.438 -1.687 -2.237 1.00 83.06 85 MET A C 1
ATOM 657 O O . MET A 1 85 ? -17.180 -0.734 -2.007 1.00 83.06 85 MET A O 1
ATOM 661 N N . LEU A 1 86 ? -16.887 -2.838 -2.731 1.00 81.06 86 LEU A N 1
ATOM 662 C CA . LEU A 1 86 ? -18.307 -3.143 -2.870 1.00 81.06 86 LEU A CA 1
ATOM 663 C C . LEU A 1 86 ? -18.790 -3.891 -1.632 1.00 81.06 86 LEU A C 1
ATOM 665 O O . LEU A 1 86 ? -18.094 -4.767 -1.112 1.00 81.06 86 LEU A O 1
ATOM 669 N N . LEU A 1 87 ? -20.004 -3.572 -1.187 1.00 78.81 87 LEU A N 1
ATOM 670 C CA . LEU A 1 87 ? -20.653 -4.340 -0.135 1.00 78.81 87 LEU A CA 1
ATOM 671 C C . LEU A 1 87 ? -20.864 -5.788 -0.608 1.00 78.81 87 LEU A C 1
ATOM 673 O O . LEU A 1 87 ? -21.268 -6.010 -1.752 1.00 78.81 87 LEU A O 1
ATOM 677 N N . PRO A 1 88 ? -20.640 -6.786 0.265 1.00 76.31 88 PRO A N 1
ATOM 678 C CA . PRO A 1 88 ? -20.816 -8.191 -0.096 1.00 76.31 88 PRO A CA 1
ATOM 679 C C . PRO A 1 88 ? -22.286 -8.557 -0.355 1.00 76.31 88 PRO A C 1
ATOM 681 O O . PRO A 1 88 ? -22.564 -9.560 -1.011 1.00 76.31 88 PRO A O 1
ATOM 684 N N . ALA A 1 89 ? -23.232 -7.759 0.152 1.00 79.94 89 ALA A N 1
ATOM 685 C CA . ALA A 1 89 ? -24.662 -7.919 -0.072 1.00 79.94 89 ALA A CA 1
ATOM 686 C C . ALA A 1 89 ? -25.377 -6.559 -0.027 1.00 79.94 89 ALA A C 1
ATOM 688 O O . ALA A 1 89 ? -24.995 -5.675 0.733 1.00 79.94 89 ALA A O 1
ATOM 689 N N . ASN A 1 90 ? -26.450 -6.422 -0.812 1.00 68.69 90 ASN A N 1
ATOM 690 C CA . ASN A 1 90 ? -27.213 -5.172 -0.943 1.00 68.69 90 ASN A CA 1
ATOM 691 C C . ASN A 1 90 ? -28.306 -4.982 0.128 1.00 68.69 90 ASN A C 1
ATOM 693 O O . ASN A 1 90 ? -28.917 -3.923 0.175 1.00 68.69 90 ASN A O 1
ATOM 697 N N . ASN A 1 91 ? -28.546 -5.987 0.978 1.00 68.06 91 ASN A N 1
ATOM 698 C CA . ASN A 1 91 ? -29.574 -5.982 2.025 1.00 68.06 91 ASN A CA 1
ATOM 699 C C . ASN A 1 91 ? -28.956 -6.432 3.354 1.00 68.06 91 ASN A C 1
ATOM 701 O O . ASN A 1 91 ? -29.219 -7.538 3.826 1.00 68.06 91 ASN A O 1
ATOM 705 N N . ILE A 1 92 ? -28.066 -5.615 3.908 1.00 71.75 92 ILE A N 1
ATOM 706 C CA . ILE A 1 92 ? -27.611 -5.800 5.286 1.00 71.75 92 ILE A CA 1
ATOM 707 C C . ILE A 1 92 ? -28.692 -5.171 6.167 1.00 71.75 92 ILE A C 1
ATOM 709 O O . ILE A 1 92 ? -28.960 -3.979 6.029 1.00 71.75 92 ILE A O 1
ATOM 713 N N . ASP A 1 93 ? -29.349 -5.974 7.008 1.00 77.12 93 ASP A N 1
ATOM 714 C CA . ASP A 1 93 ? -30.269 -5.446 8.018 1.00 77.12 93 ASP A CA 1
ATOM 715 C C . ASP A 1 93 ? -29.490 -4.479 8.922 1.00 77.12 93 ASP A C 1
ATOM 717 O O . ASP A 1 93 ? -28.380 -4.800 9.359 1.00 77.12 93 ASP A O 1
ATOM 721 N N . GLU A 1 94 ? -30.044 -3.292 9.184 1.00 72.56 94 GLU A N 1
ATOM 722 C CA . GLU A 1 94 ? -29.437 -2.357 10.132 1.00 72.56 94 GLU A CA 1
ATOM 723 C C . GLU A 1 94 ? -29.276 -3.054 11.485 1.00 72.56 94 GLU A C 1
ATOM 725 O O . GLU A 1 94 ? -30.231 -3.577 12.063 1.00 72.56 94 GLU A O 1
ATOM 730 N N . ILE A 1 95 ? -28.043 -3.078 11.987 1.00 78.12 95 ILE A N 1
ATOM 731 C CA . ILE A 1 95 ? -27.773 -3.551 13.338 1.00 78.12 95 ILE A CA 1
ATOM 732 C C . ILE A 1 95 ? -28.033 -2.364 14.268 1.00 78.12 95 ILE A C 1
ATOM 734 O O . ILE A 1 95 ? -27.206 -1.458 14.364 1.00 78.12 95 ILE A O 1
ATOM 738 N N . GLU A 1 96 ? -29.196 -2.350 14.923 1.00 82.94 96 GLU A N 1
ATOM 739 C CA . GLU A 1 96 ? -29.519 -1.336 15.933 1.00 82.94 96 GLU A CA 1
ATOM 740 C C . GLU A 1 96 ? -28.480 -1.362 17.072 1.00 82.94 96 GLU A C 1
ATOM 742 O O . GLU A 1 96 ? -28.033 -2.426 17.504 1.00 82.94 96 GLU A O 1
ATOM 747 N N . ASP A 1 97 ? -28.076 -0.175 17.535 1.00 85.50 97 ASP A N 1
ATOM 748 C CA . ASP A 1 97 ? -27.093 0.049 18.607 1.00 85.50 97 ASP A CA 1
ATOM 749 C C . ASP A 1 97 ? -25.685 -0.552 18.377 1.00 85.50 97 ASP A C 1
ATOM 751 O O . ASP A 1 97 ? -24.884 -0.652 19.313 1.00 85.50 97 ASP A O 1
ATOM 755 N N . ALA A 1 98 ? -25.330 -0.921 17.139 1.00 83.50 98 ALA A N 1
ATOM 756 C CA . ALA A 1 98 ? -23.966 -1.331 16.816 1.00 83.50 98 ALA A CA 1
ATOM 757 C C . ALA A 1 98 ? -23.009 -0.134 16.841 1.00 83.50 98 ALA A C 1
ATOM 759 O O . ALA A 1 98 ? -23.100 0.785 16.029 1.00 83.50 98 ALA A O 1
ATOM 760 N N . VAL A 1 99 ? -22.039 -0.182 17.752 1.00 86.19 99 VAL A N 1
ATOM 761 C CA . VAL A 1 99 ? -20.920 0.760 17.783 1.00 86.19 99 VAL A CA 1
ATOM 762 C C . VAL A 1 99 ? -19.719 0.091 17.134 1.00 86.19 99 VAL A C 1
ATOM 764 O O . VAL A 1 99 ? -19.249 -0.949 17.600 1.00 86.19 99 VAL A O 1
ATOM 767 N N . VAL A 1 100 ? -19.226 0.683 16.050 1.00 86.50 100 VAL A N 1
ATOM 768 C CA . VAL A 1 100 ? -17.966 0.260 15.438 1.00 86.50 100 VAL A CA 1
ATOM 769 C C . VAL A 1 100 ? -16.831 0.669 16.375 1.00 86.50 100 VAL A C 1
ATOM 771 O O . VAL A 1 100 ? -16.663 1.846 16.677 1.00 86.50 100 VAL A O 1
ATOM 774 N N . ASP A 1 101 ? -16.076 -0.311 16.861 1.00 89.00 101 ASP A N 1
ATOM 775 C CA . ASP A 1 101 ? -14.912 -0.076 17.724 1.00 89.00 101 ASP A CA 1
ATOM 776 C C . ASP A 1 101 ? -13.650 0.187 16.887 1.00 89.00 101 ASP A C 1
ATOM 778 O O . ASP A 1 101 ? -12.893 1.119 17.141 1.00 89.00 101 ASP A O 1
ATOM 782 N N . SER A 1 102 ? -13.435 -0.606 15.832 1.00 90.31 102 SER A N 1
ATOM 783 C CA . SER A 1 102 ? -12.278 -0.459 14.948 1.00 90.31 102 SER A CA 1
ATOM 784 C C . SER A 1 102 ? -12.533 -1.015 13.552 1.00 90.31 102 SER A C 1
ATOM 786 O O . SER A 1 102 ? -13.242 -2.008 13.371 1.00 90.31 102 SER A O 1
ATOM 788 N N . VAL A 1 103 ? -11.906 -0.381 12.562 1.00 91.94 103 VAL A N 1
ATOM 789 C CA . VAL A 1 103 ? -11.928 -0.804 11.160 1.00 91.94 103 VAL A CA 1
ATOM 790 C C . VAL A 1 103 ? -10.504 -1.110 10.721 1.00 91.94 103 VAL A C 1
ATOM 792 O O . VAL A 1 103 ? -9.568 -0.376 11.040 1.00 91.94 103 VAL A O 1
ATOM 795 N N . PHE A 1 104 ? -10.337 -2.208 9.987 1.00 93.69 104 PHE A N 1
ATOM 796 C CA . PHE A 1 104 ? -9.047 -2.604 9.437 1.00 93.69 104 PHE A CA 1
ATOM 797 C C . PHE A 1 104 ? -9.167 -2.926 7.953 1.00 93.69 104 PHE A C 1
ATOM 799 O O . PHE A 1 104 ? -10.078 -3.648 7.547 1.00 93.69 104 PHE A O 1
ATOM 806 N N . ILE A 1 105 ? -8.197 -2.461 7.171 1.00 92.81 105 ILE A N 1
ATOM 807 C CA . ILE A 1 105 ? -7.962 -2.932 5.807 1.00 92.81 105 ILE A CA 1
ATOM 808 C C . ILE A 1 105 ? -6.765 -3.879 5.837 1.00 92.81 105 ILE A C 1
ATOM 810 O O . ILE A 1 105 ? -5.725 -3.550 6.406 1.00 92.81 105 ILE A O 1
ATOM 814 N N . THR A 1 106 ? -6.906 -5.050 5.218 1.00 93.56 106 THR A N 1
ATOM 815 C CA . THR A 1 106 ? -5.848 -6.064 5.166 1.00 93.56 106 THR A CA 1
ATOM 816 C C . THR A 1 106 ? -5.552 -6.439 3.720 1.00 93.56 106 THR A C 1
ATOM 818 O O . THR A 1 106 ? -6.473 -6.786 2.983 1.00 93.56 106 THR A O 1
ATOM 821 N N . TYR A 1 107 ? -4.275 -6.430 3.340 1.00 92.62 107 TYR A N 1
ATOM 822 C CA . TYR A 1 107 ? -3.792 -6.879 2.035 1.00 92.62 107 TYR A CA 1
ATOM 823 C C . TYR A 1 107 ? -2.769 -7.996 2.199 1.00 92.62 107 TYR A C 1
ATOM 825 O O . TYR A 1 107 ? -1.837 -7.880 2.989 1.00 92.62 107 TYR A O 1
ATOM 833 N N . THR A 1 108 ? -2.912 -9.065 1.426 1.00 93.88 108 THR A N 1
ATOM 834 C CA . THR A 1 108 ? -1.858 -10.074 1.268 1.00 93.88 108 THR A CA 1
ATOM 835 C C . THR A 1 108 ? -0.847 -9.575 0.245 1.00 93.88 108 THR A C 1
ATOM 837 O O . THR A 1 108 ? -1.244 -9.072 -0.805 1.00 93.88 108 THR A O 1
ATOM 840 N N . TYR A 1 109 ? 0.443 -9.739 0.526 1.00 91.75 109 TYR A N 1
ATOM 841 C CA . TYR A 1 109 ? 1.512 -9.416 -0.417 1.00 91.75 109 TYR A CA 1
ATOM 842 C C . TYR A 1 109 ? 2.365 -10.653 -0.692 1.00 91.75 109 TYR A C 1
ATOM 844 O O . TYR A 1 109 ? 2.562 -11.497 0.182 1.00 91.75 109 TYR A O 1
ATOM 852 N N . SER A 1 110 ? 2.828 -10.784 -1.935 1.00 88.06 110 SER A N 1
ATOM 853 C CA . SER A 1 110 ? 3.631 -11.927 -2.379 1.00 88.06 110 SER A CA 1
ATOM 854 C C . SER A 1 110 ? 5.130 -11.681 -2.280 1.00 88.06 110 SER A C 1
ATOM 856 O O . SER A 1 110 ? 5.879 -12.635 -2.100 1.00 88.06 110 SER A O 1
ATOM 858 N N . ASP A 1 111 ? 5.560 -10.431 -2.436 1.00 87.44 111 ASP A N 1
ATOM 859 C CA . ASP A 1 111 ? 6.969 -10.050 -2.485 1.00 87.44 111 ASP A CA 1
ATOM 860 C C . ASP A 1 111 ? 7.132 -8.575 -2.094 1.00 87.44 111 ASP A C 1
ATOM 862 O O . ASP A 1 111 ? 6.157 -7.817 -2.106 1.00 87.44 111 ASP A O 1
ATOM 866 N N . PHE A 1 112 ? 8.351 -8.175 -1.746 1.00 89.25 112 PHE A N 1
ATOM 867 C CA . PHE A 1 112 ? 8.712 -6.794 -1.443 1.00 89.25 112 PHE A CA 1
ATOM 868 C C . PHE A 1 112 ? 10.191 -6.536 -1.729 1.00 89.25 112 PHE A C 1
ATOM 870 O O . PHE A 1 112 ? 11.015 -7.445 -1.774 1.00 89.25 112 PHE A O 1
ATOM 877 N N . TYR A 1 113 ? 10.536 -5.262 -1.893 1.00 88.25 113 TYR A N 1
ATOM 878 C CA . TYR A 1 113 ? 11.915 -4.819 -2.050 1.00 88.25 113 TYR A CA 1
ATOM 879 C C . TYR A 1 113 ? 12.276 -3.841 -0.930 1.00 88.25 113 TYR A C 1
ATOM 881 O O . TYR A 1 113 ? 11.529 -2.898 -0.680 1.00 88.25 113 TYR A O 1
ATOM 889 N N . GLY A 1 114 ? 13.430 -4.044 -0.291 1.00 85.62 114 GLY A N 1
ATOM 890 C CA . GLY A 1 114 ? 13.881 -3.262 0.865 1.00 85.62 114 GLY A CA 1
ATOM 891 C C . GLY A 1 114 ? 13.711 -4.017 2.183 1.00 85.62 114 GLY A C 1
ATOM 892 O O . GLY A 1 114 ? 13.588 -5.239 2.178 1.00 85.62 114 GLY A O 1
ATOM 893 N N . ASP A 1 115 ? 13.731 -3.295 3.301 1.00 81.50 115 ASP A N 1
ATOM 894 C CA . ASP A 1 115 ? 13.469 -3.838 4.636 1.00 81.50 115 ASP A CA 1
ATOM 895 C C . ASP A 1 115 ? 12.140 -3.270 5.157 1.00 81.50 115 ASP A C 1
ATOM 897 O O . ASP A 1 115 ? 11.975 -2.058 5.283 1.00 81.50 115 ASP A O 1
ATOM 901 N N . LEU A 1 116 ? 11.172 -4.151 5.427 1.00 78.94 116 LEU A N 1
ATOM 902 C CA . LEU A 1 116 ? 9.862 -3.775 5.971 1.00 78.94 116 LEU A CA 1
ATOM 903 C C . LEU A 1 116 ? 9.884 -3.579 7.497 1.00 78.94 116 LEU A C 1
ATOM 905 O O . LEU A 1 116 ? 8.920 -3.058 8.055 1.00 78.94 116 LEU A O 1
ATOM 909 N N . ASN A 1 117 ? 10.961 -3.996 8.169 1.00 69.50 117 ASN A N 1
ATOM 910 C CA . ASN A 1 117 ? 11.119 -3.977 9.623 1.00 69.50 117 ASN A CA 1
ATOM 911 C C . ASN A 1 117 ? 12.122 -2.914 10.109 1.00 69.50 117 ASN A C 1
ATOM 913 O O . ASN A 1 117 ? 12.294 -2.750 11.322 1.00 69.50 117 ASN A O 1
ATOM 917 N N . GLU A 1 118 ? 12.779 -2.180 9.206 1.00 59.12 118 GLU A N 1
ATOM 918 C CA . GLU A 1 118 ? 13.691 -1.093 9.571 1.00 59.12 118 GLU A CA 1
ATOM 919 C C . GLU A 1 118 ? 12.897 0.145 10.037 1.00 59.12 118 GLU A C 1
ATOM 921 O O . GLU A 1 118 ? 12.368 0.925 9.251 1.00 59.12 118 GLU A O 1
ATOM 926 N N . ASN A 1 119 ? 12.788 0.288 11.362 1.00 53.41 119 ASN A N 1
ATOM 927 C CA . ASN A 1 119 ? 12.582 1.539 12.111 1.00 53.41 119 ASN A CA 1
ATOM 928 C C . ASN A 1 119 ? 11.651 2.599 11.479 1.00 53.41 119 ASN A C 1
ATOM 930 O O . ASN A 1 119 ? 12.059 3.741 11.300 1.00 53.41 119 ASN A O 1
ATOM 934 N N . GLU A 1 120 ? 10.388 2.251 11.230 1.00 62.56 120 GLU A N 1
ATOM 935 C CA . GLU A 1 120 ? 9.335 3.196 10.807 1.00 62.56 120 GLU A CA 1
ATOM 936 C C . GLU A 1 120 ? 9.582 3.934 9.475 1.00 62.56 120 GLU A C 1
ATOM 938 O O . GLU A 1 120 ? 8.904 4.921 9.200 1.00 62.56 120 GLU A O 1
ATOM 943 N N . ASP A 1 121 ? 10.488 3.467 8.610 1.00 69.62 121 ASP A N 1
ATOM 944 C CA . ASP A 1 121 ? 10.733 4.130 7.317 1.00 69.62 121 ASP A CA 1
ATOM 945 C C . ASP A 1 121 ? 9.629 3.836 6.284 1.00 69.62 121 ASP A C 1
ATOM 947 O O . ASP A 1 121 ? 9.339 4.655 5.405 1.00 69.62 121 ASP A O 1
ATOM 951 N N . PHE A 1 122 ? 8.940 2.700 6.412 1.00 82.25 122 PHE A N 1
ATOM 952 C CA . PHE A 1 122 ? 7.786 2.374 5.580 1.00 82.25 122 PHE A CA 1
ATOM 953 C C . PHE A 1 122 ? 6.489 2.813 6.264 1.00 82.25 122 PHE A C 1
ATOM 955 O O . PHE A 1 122 ? 5.932 2.063 7.055 1.00 82.25 122 PHE A O 1
ATOM 962 N N . ASN A 1 123 ? 5.987 4.011 5.952 1.00 87.50 123 ASN A N 1
ATOM 963 C CA . ASN A 1 123 ? 4.705 4.516 6.459 1.00 87.50 123 ASN A CA 1
ATOM 964 C C . ASN A 1 123 ? 3.631 4.519 5.375 1.00 87.50 123 ASN A C 1
ATOM 966 O O . ASN A 1 123 ? 3.813 5.083 4.294 1.00 87.50 123 ASN A O 1
ATOM 970 N N . ILE A 1 124 ? 2.474 3.952 5.695 1.00 91.44 124 ILE A N 1
ATOM 971 C CA . ILE A 1 124 ? 1.332 3.892 4.792 1.00 91.44 124 ILE A CA 1
ATOM 972 C C . ILE A 1 124 ? 0.339 4.982 5.161 1.00 91.44 124 ILE A C 1
ATOM 974 O O . ILE A 1 124 ? -0.057 5.141 6.313 1.00 91.44 124 ILE A O 1
ATOM 978 N N . SER A 1 125 ? -0.0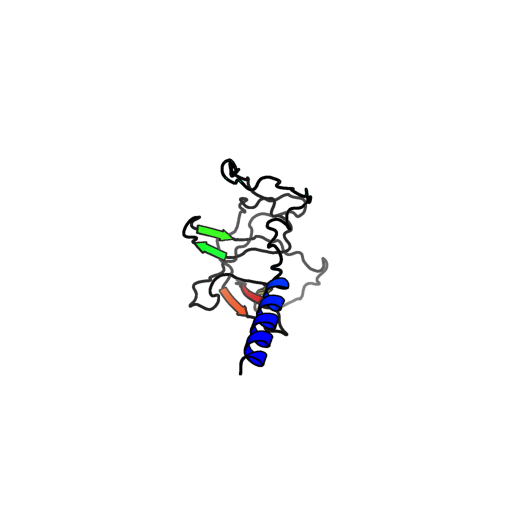87 5.727 4.149 1.00 94.12 125 SER A N 1
ATOM 979 C CA . SER A 1 125 ? -1.180 6.686 4.268 1.00 94.12 125 SER A CA 1
ATOM 980 C C . SER A 1 125 ? -2.387 6.179 3.496 1.00 94.12 125 SER A C 1
ATOM 982 O O . SER A 1 125 ? -2.247 5.664 2.386 1.00 94.12 125 SER A O 1
ATOM 984 N N . VAL A 1 126 ? -3.568 6.333 4.085 1.00 95.25 126 VAL A N 1
ATOM 985 C CA . VAL A 1 126 ? -4.846 5.966 3.471 1.00 95.25 126 VAL A CA 1
ATOM 986 C C . VAL A 1 126 ? -5.713 7.211 3.427 1.00 95.25 126 VAL A 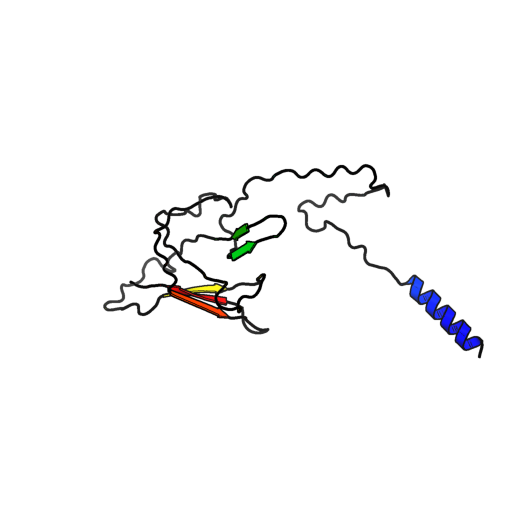C 1
ATOM 988 O O . VAL A 1 126 ? -5.873 7.884 4.441 1.00 95.25 126 VAL A O 1
ATOM 991 N N . TYR A 1 127 ? -6.271 7.505 2.259 1.00 95.56 127 TYR A N 1
ATOM 992 C CA . TYR A 1 127 ? -7.124 8.667 2.035 1.00 95.56 127 TYR A CA 1
ATOM 993 C C . TYR A 1 127 ? -8.452 8.221 1.434 1.00 95.56 127 TYR A C 1
ATOM 995 O O . TYR A 1 127 ? -8.493 7.300 0.616 1.00 95.56 127 TYR A O 1
ATOM 1003 N N . GLU A 1 128 ? -9.532 8.885 1.831 1.00 94.31 128 GLU A N 1
ATOM 1004 C CA . GLU A 1 128 ? -10.849 8.678 1.234 1.00 94.31 128 GLU A CA 1
ATOM 1005 C C . GLU A 1 128 ? -10.927 9.383 -0.123 1.00 94.31 128 GLU A C 1
ATOM 1007 O O . GLU A 1 128 ? -10.624 10.574 -0.223 1.00 94.31 128 GLU A O 1
ATOM 1012 N N . LEU A 1 129 ? -11.353 8.663 -1.163 1.00 94.81 129 LEU A N 1
ATOM 1013 C CA . LEU A 1 129 ? -11.627 9.258 -2.470 1.00 94.81 129 LEU A CA 1
ATOM 1014 C C . LEU A 1 129 ? -12.830 10.202 -2.372 1.00 94.81 129 LEU A C 1
ATOM 1016 O O . LEU A 1 129 ? -13.884 9.825 -1.869 1.00 94.81 129 LEU A O 1
ATOM 1020 N N . SER A 1 130 ? -12.690 11.418 -2.897 1.00 95.56 130 SER A N 1
ATOM 1021 C CA . SER A 1 130 ? -13.783 12.397 -2.973 1.00 95.56 130 SER A CA 1
ATOM 1022 C C . SER A 1 130 ? -14.530 12.351 -4.309 1.00 95.56 130 SER A C 1
ATOM 1024 O O . SER A 1 130 ? -15.492 13.093 -4.517 1.00 95.56 130 SER A O 1
ATOM 1026 N N . GLU A 1 131 ? -14.119 11.450 -5.198 1.00 94.19 131 GLU A N 1
ATOM 1027 C CA . GLU A 1 131 ? -14.792 11.125 -6.447 1.00 94.19 131 GLU A CA 1
ATOM 1028 C C . GLU A 1 131 ? -14.981 9.613 -6.600 1.00 94.19 131 GLU A C 1
ATOM 1030 O O . GLU A 1 131 ? -14.345 8.808 -5.923 1.00 94.19 131 GLU A O 1
ATOM 1035 N N . SER A 1 132 ? -15.898 9.222 -7.482 1.00 91.88 132 SER A N 1
ATOM 1036 C CA . SER A 1 132 ? -16.148 7.813 -7.786 1.00 91.88 132 SER A CA 1
ATOM 1037 C C . SER A 1 132 ? -15.248 7.336 -8.918 1.00 91.88 132 SER A C 1
ATOM 1039 O O . SER A 1 132 ? -15.101 8.026 -9.925 1.00 91.88 132 SER A O 1
ATOM 1041 N N . ILE A 1 133 ? -14.724 6.121 -8.774 1.00 92.50 133 ILE A N 1
ATOM 1042 C CA . ILE A 1 133 ? -14.080 5.376 -9.857 1.00 92.50 133 ILE A CA 1
ATOM 1043 C C . ILE A 1 133 ? -15.040 4.292 -10.351 1.00 92.50 133 ILE A C 1
ATOM 1045 O O . ILE A 1 133 ? -15.850 3.775 -9.586 1.00 92.50 133 ILE A O 1
ATOM 1049 N N . TYR A 1 134 ? -14.996 3.948 -11.633 1.00 91.69 134 TYR A N 1
ATOM 1050 C CA . TYR A 1 134 ? -15.968 3.049 -12.244 1.00 91.69 134 TYR A CA 1
ATOM 1051 C C . TYR A 1 134 ? -15.281 1.915 -12.983 1.00 91.69 134 TYR A C 1
ATOM 1053 O O . TYR A 1 134 ? -14.351 2.119 -13.752 1.00 91.69 134 TYR A O 1
ATOM 1061 N N . ARG A 1 135 ? -15.784 0.697 -12.792 1.00 89.12 135 ARG A N 1
ATOM 1062 C CA . ARG A 1 135 ? -15.205 -0.504 -13.406 1.00 89.12 135 ARG A CA 1
ATOM 1063 C C . ARG A 1 135 ? -15.272 -0.514 -14.941 1.00 89.12 135 ARG A C 1
ATOM 1065 O O . ARG A 1 135 ? -14.523 -1.244 -15.571 1.00 89.12 135 ARG A O 1
ATOM 1072 N N . ASP A 1 136 ? -16.207 0.217 -15.533 1.00 91.25 136 ASP A N 1
ATOM 1073 C CA . ASP A 1 136 ? -16.380 0.344 -16.984 1.00 91.25 136 ASP A CA 1
ATOM 1074 C C . ASP A 1 136 ? -15.571 1.500 -17.597 1.00 91.25 136 ASP A C 1
ATOM 1076 O O . ASP A 1 136 ? -15.661 1.736 -18.802 1.00 91.25 136 ASP A O 1
ATOM 1080 N N . SER A 1 137 ? -14.780 2.203 -16.783 1.00 92.31 137 SER A N 1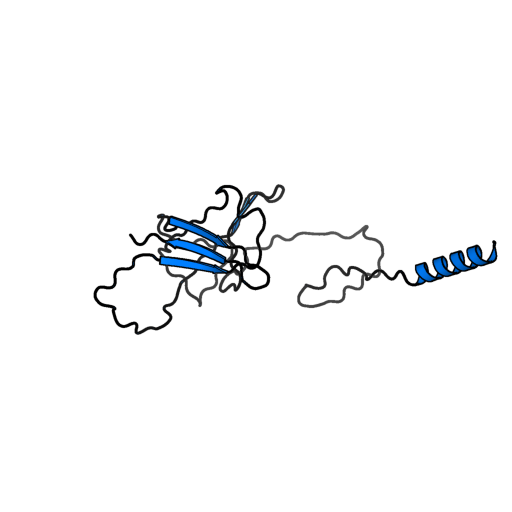
ATOM 1081 C CA . SER A 1 137 ? -13.820 3.213 -17.227 1.00 92.31 137 SER A CA 1
ATOM 1082 C C . SER A 1 137 ? -12.419 2.608 -17.365 1.00 92.31 137 SER A C 1
ATOM 1084 O O . SER A 1 137 ? -12.092 1.629 -16.701 1.00 92.31 137 SER A O 1
ATOM 1086 N N . VAL A 1 138 ? -11.611 3.201 -18.244 1.00 93.56 138 VAL A N 1
ATOM 1087 C CA . VAL A 1 138 ? -10.202 2.838 -18.464 1.00 93.56 138 VAL A CA 1
ATOM 1088 C C . VAL A 1 138 ? -9.345 3.813 -17.670 1.00 93.56 138 VAL A C 1
ATOM 1090 O O . VAL A 1 138 ? -9.576 5.018 -17.783 1.00 93.56 138 VAL A O 1
ATOM 1093 N N . TYR A 1 139 ? -8.383 3.300 -16.901 1.00 93.94 139 TYR A N 1
ATOM 1094 C CA . TYR A 1 139 ? -7.487 4.120 -16.082 1.00 93.94 139 TYR A CA 1
ATOM 1095 C C . TYR A 1 139 ? -6.025 3.844 -16.411 1.00 93.94 139 TYR A C 1
ATOM 1097 O O . TYR A 1 139 ? -5.647 2.697 -16.657 1.00 93.94 139 TYR A O 1
ATOM 1105 N N . TYR A 1 140 ? -5.196 4.884 -16.368 1.00 93.56 140 TYR A N 1
ATOM 1106 C CA . TYR A 1 140 ? -3.773 4.805 -16.711 1.00 93.56 140 TYR A CA 1
ATOM 1107 C C . TYR A 1 140 ? -2.858 5.053 -15.506 1.00 93.56 140 TYR A C 1
ATOM 1109 O O . TYR A 1 140 ? -3.249 5.657 -14.508 1.00 93.56 140 TYR A O 1
ATOM 1117 N N . SER A 1 141 ? -1.609 4.592 -15.605 1.00 92.12 141 SER A N 1
ATOM 1118 C CA . SER A 1 141 ? -0.630 4.608 -14.509 1.00 92.12 141 SER A CA 1
ATOM 1119 C C . SER A 1 141 ? -0.238 6.002 -14.002 1.00 92.12 141 SER A C 1
ATOM 1121 O O . SER A 1 141 ? 0.321 6.123 -12.915 1.00 92.12 141 SER A O 1
ATOM 1123 N N . ASP A 1 142 ? -0.468 7.041 -14.801 1.00 91.69 142 ASP A N 1
ATOM 1124 C CA . ASP A 1 142 ? -0.168 8.443 -14.496 1.00 91.69 142 ASP A CA 1
ATOM 1125 C C . ASP A 1 142 ? -1.410 9.249 -14.079 1.00 91.69 142 ASP A C 1
ATOM 1127 O O . ASP A 1 142 ? -1.329 10.461 -13.863 1.00 91.69 142 ASP A O 1
ATOM 1131 N N . GLU A 1 143 ? -2.557 8.585 -13.943 1.00 92.50 143 GLU A N 1
ATOM 1132 C CA . GLU A 1 143 ? -3.816 9.220 -13.589 1.00 92.50 143 GLU A CA 1
ATOM 1133 C C . GLU A 1 143 ? -3.887 9.568 -12.097 1.00 92.50 143 GLU A C 1
ATOM 1135 O O . GLU A 1 143 ? -3.415 8.842 -11.218 1.00 92.50 143 GLU A O 1
ATOM 1140 N N . THR A 1 144 ? -4.494 10.717 -11.799 1.00 92.25 144 THR A N 1
ATOM 1141 C CA . THR A 1 144 ? -4.610 11.244 -10.438 1.00 92.25 144 THR A CA 1
ATOM 1142 C C . THR A 1 144 ? -6.064 11.362 -10.026 1.00 92.25 144 THR A C 1
ATOM 1144 O O . THR A 1 144 ? -6.865 11.906 -10.783 1.00 92.25 144 THR A O 1
ATOM 1147 N N . PHE A 1 145 ? -6.358 10.963 -8.790 1.00 93.62 145 PHE A N 1
ATOM 1148 C CA . PHE A 1 145 ? -7.700 11.021 -8.224 1.00 93.62 145 PHE A CA 1
ATOM 1149 C C . PHE A 1 145 ? -7.824 12.081 -7.127 1.00 93.62 145 PHE A C 1
ATOM 1151 O O . PHE A 1 145 ? -6.877 12.353 -6.385 1.00 93.62 145 PHE A O 1
ATOM 1158 N N . ASN A 1 146 ? -9.015 12.653 -6.996 1.00 96.00 146 ASN A N 1
ATOM 1159 C CA . ASN A 1 146 ? -9.395 13.547 -5.917 1.00 96.00 146 ASN A CA 1
ATOM 1160 C C . ASN A 1 146 ? -9.656 12.750 -4.630 1.00 96.00 146 ASN A C 1
ATOM 1162 O O . ASN A 1 146 ? -10.377 11.751 -4.619 1.00 96.00 146 ASN A O 1
ATOM 1166 N N . PHE A 1 147 ? -9.088 13.222 -3.521 1.00 95.56 147 PHE A N 1
ATOM 1167 C CA . PHE A 1 147 ? -9.250 12.618 -2.199 1.00 95.56 147 PHE A CA 1
ATOM 1168 C C . PHE A 1 147 ? -9.356 13.679 -1.101 1.00 95.56 147 PHE A C 1
ATOM 1170 O O . PHE A 1 147 ? -8.951 14.832 -1.274 1.00 95.56 147 PHE A O 1
ATOM 1177 N N . ILE A 1 148 ? -9.913 13.293 0.044 1.00 96.31 148 ILE A N 1
ATOM 1178 C CA . ILE A 1 148 ? -9.946 14.120 1.251 1.00 96.31 148 ILE A CA 1
ATOM 1179 C C . ILE A 1 148 ? -8.544 14.086 1.880 1.00 96.31 148 ILE A C 1
ATOM 1181 O O . ILE A 1 148 ? -8.051 13.000 2.186 1.00 96.31 148 ILE A O 1
ATOM 1185 N N . PRO A 1 149 ? -7.876 15.236 2.110 1.00 94.62 149 PRO A N 1
ATOM 1186 C CA . PRO A 1 149 ? -6.491 15.293 2.591 1.00 94.62 149 PRO A CA 1
ATOM 1187 C C . PRO A 1 149 ? -6.370 15.024 4.104 1.00 94.62 149 PRO A C 1
ATOM 1189 O O . PRO A 1 149 ? -5.614 15.690 4.809 1.00 94.62 149 PRO A O 1
ATOM 1192 N N . GLN A 1 150 ? -7.126 14.052 4.608 1.00 95.25 150 GLN A N 1
ATOM 1193 C CA . GLN A 1 150 ? -7.067 13.534 5.967 1.00 95.25 150 GLN A CA 1
ATOM 1194 C C . GLN A 1 150 ? -6.531 12.104 5.889 1.00 95.25 150 GLN A C 1
ATOM 1196 O O . GLN A 1 150 ? -7.149 11.249 5.260 1.00 95.25 150 GLN A O 1
ATOM 1201 N N . ASN A 1 151 ? -5.375 11.844 6.505 1.00 95.00 151 ASN A N 1
ATOM 1202 C CA . ASN A 1 151 ? -4.872 10.476 6.599 1.00 95.00 151 ASN A CA 1
ATOM 1203 C C . ASN A 1 151 ? -5.741 9.702 7.597 1.00 95.00 151 ASN A C 1
ATOM 1205 O O . ASN A 1 151 ? -5.868 10.115 8.751 1.00 95.00 151 ASN A O 1
ATOM 1209 N N . LEU A 1 152 ? -6.324 8.601 7.135 1.00 95.44 152 LEU A N 1
ATOM 1210 C CA . LEU A 1 152 ? -7.142 7.693 7.930 1.00 95.44 152 LEU A CA 1
ATOM 1211 C C . LEU A 1 152 ? -6.311 6.582 8.578 1.00 95.44 152 LEU A C 1
ATOM 1213 O O . LEU A 1 152 ? -6.788 5.944 9.507 1.00 95.44 152 LEU A O 1
ATOM 1217 N N . ALA A 1 153 ? -5.090 6.313 8.109 1.00 94.88 153 ALA A N 1
ATOM 1218 C CA . ALA A 1 153 ? -4.245 5.287 8.709 1.00 94.88 153 ALA A CA 1
ATOM 1219 C C . ALA A 1 153 ? -3.759 5.742 10.095 1.00 94.88 153 ALA A C 1
ATOM 1221 O O . ALA A 1 153 ? -3.051 6.741 10.214 1.00 94.88 153 ALA A O 1
ATOM 1222 N N . THR A 1 154 ? -4.134 4.997 11.137 1.00 94.12 154 THR A N 1
ATOM 1223 C CA . THR A 1 154 ? -3.735 5.278 12.528 1.00 94.12 154 THR A CA 1
ATOM 1224 C C . THR A 1 154 ? -2.605 4.376 12.996 1.00 94.12 154 THR A C 1
ATOM 1226 O O . THR A 1 154 ? -1.705 4.839 13.684 1.00 94.12 154 THR A O 1
ATOM 1229 N N . ASN A 1 155 ? -2.640 3.103 12.601 1.00 92.19 155 ASN A N 1
ATOM 1230 C CA . ASN A 1 155 ? -1.601 2.115 12.868 1.00 92.19 155 ASN A CA 1
ATOM 1231 C C . ASN A 1 155 ? -1.440 1.190 11.662 1.00 92.19 155 ASN A C 1
ATOM 1233 O O . ASN A 1 155 ? -2.380 0.966 10.896 1.00 92.19 155 ASN A O 1
ATOM 1237 N N . GLN A 1 156 ? -0.269 0.574 11.551 1.00 91.56 156 GLN A N 1
ATOM 1238 C CA . GLN A 1 156 ? 0.014 -0.457 10.562 1.00 91.56 156 GLN A CA 1
ATOM 1239 C C . GLN A 1 156 ? 0.762 -1.625 11.198 1.00 91.56 156 GLN A C 1
ATOM 1241 O O . GLN A 1 156 ? 1.545 -1.455 12.131 1.00 91.56 156 GLN A O 1
ATOM 1246 N N . PHE A 1 157 ? 0.514 -2.817 10.674 1.00 90.88 157 PHE A N 1
ATOM 1247 C CA . PHE A 1 157 ? 1.127 -4.056 11.120 1.00 90.88 157 PHE A CA 1
ATOM 1248 C C . PHE A 1 157 ? 1.518 -4.869 9.894 1.00 90.88 157 PHE A C 1
ATOM 1250 O O . PHE A 1 157 ? 0.674 -5.157 9.042 1.00 90.88 157 PHE A O 1
ATOM 1257 N N . ILE A 1 158 ? 2.787 -5.245 9.815 1.00 90.19 158 ILE A N 1
ATOM 1258 C CA . ILE A 1 158 ? 3.324 -6.074 8.741 1.00 90.19 158 ILE A CA 1
ATOM 1259 C C . ILE A 1 158 ? 3.605 -7.447 9.330 1.00 90.19 158 ILE A C 1
ATOM 1261 O O . ILE A 1 158 ? 4.221 -7.568 10.389 1.00 90.19 158 ILE A O 1
ATOM 1265 N N . TYR A 1 159 ? 3.105 -8.475 8.659 1.00 90.44 159 TYR A N 1
ATOM 1266 C CA . TYR A 1 159 ? 3.290 -9.858 9.052 1.00 90.44 159 TYR A CA 1
ATOM 1267 C C . TYR A 1 159 ? 3.939 -10.605 7.903 1.00 90.44 159 TYR A C 1
ATOM 1269 O O . TYR A 1 159 ? 3.331 -10.791 6.848 1.00 90.44 159 TYR A O 1
ATOM 1277 N N . GLU A 1 160 ? 5.163 -11.057 8.133 1.00 89.44 160 GLU A N 1
ATOM 1278 C CA . GLU A 1 160 ? 5.849 -11.967 7.231 1.00 89.44 160 GLU A CA 1
ATOM 1279 C C . GLU A 1 160 ? 5.363 -13.391 7.495 1.00 89.44 160 GLU A C 1
ATOM 1281 O O . GLU A 1 160 ? 5.474 -13.917 8.605 1.00 89.44 160 GLU A O 1
ATOM 1286 N N . GLY A 1 161 ? 4.762 -13.984 6.468 1.00 85.38 161 GLY A N 1
ATOM 1287 C CA . GLY A 1 161 ? 4.316 -15.363 6.485 1.00 85.38 161 GLY A CA 1
ATOM 1288 C C . GLY A 1 161 ? 5.480 -16.348 6.395 1.00 85.38 161 GLY A C 1
ATOM 1289 O O . GLY A 1 161 ? 6.619 -16.000 6.083 1.00 85.38 161 GLY A O 1
ATOM 1290 N N . ASP A 1 162 ? 5.174 -17.611 6.656 1.00 85.75 162 ASP A N 1
ATOM 1291 C CA . ASP A 1 162 ? 6.108 -18.731 6.571 1.00 85.75 162 ASP A CA 1
ATOM 1292 C C . ASP A 1 162 ? 5.642 -19.777 5.542 1.00 85.75 162 ASP A C 1
ATOM 1294 O O . ASP A 1 162 ? 4.738 -19.549 4.743 1.00 85.75 162 ASP A O 1
ATOM 1298 N N . SER A 1 163 ? 6.223 -20.981 5.566 1.00 83.94 163 SER A N 1
ATOM 1299 C CA . SER A 1 163 ? 5.806 -22.079 4.672 1.00 83.94 163 SER A CA 1
ATOM 1300 C C . SER A 1 163 ? 4.324 -22.484 4.779 1.00 83.94 163 SER A C 1
ATOM 1302 O O . SER A 1 163 ? 3.839 -23.241 3.939 1.00 83.94 163 SER A O 1
ATOM 1304 N N . THR A 1 164 ? 3.614 -22.026 5.813 1.00 84.94 164 THR A N 1
ATOM 1305 C CA . THR A 1 164 ? 2.228 -22.394 6.128 1.00 84.94 164 THR A CA 1
ATOM 1306 C C . THR A 1 164 ? 1.267 -21.208 6.183 1.00 84.94 164 THR A C 1
ATOM 1308 O O . THR A 1 164 ? 0.060 -21.416 6.313 1.00 84.94 164 THR A O 1
ATOM 1311 N N . SER A 1 165 ? 1.769 -19.978 6.072 1.00 87.19 165 SER A N 1
ATOM 1312 C CA . SER A 1 165 ? 0.994 -18.751 6.250 1.00 87.19 165 SER A CA 1
ATOM 1313 C C . SER A 1 165 ? 1.388 -17.697 5.220 1.00 87.19 165 SER A C 1
ATOM 1315 O O . SER A 1 165 ? 2.549 -17.569 4.851 1.00 87.19 165 SER A O 1
ATOM 1317 N N . SER A 1 166 ? 0.409 -16.946 4.719 1.00 89.94 166 SER A N 1
ATOM 1318 C CA . SER A 1 166 ? 0.665 -15.860 3.770 1.00 89.94 166 SER A CA 1
ATOM 1319 C C . SER A 1 166 ? 1.134 -14.603 4.495 1.00 89.94 166 SER A C 1
ATOM 1321 O O . SER A 1 166 ? 0.623 -14.295 5.572 1.00 89.94 166 SER A O 1
ATOM 1323 N N . SER A 1 167 ? 2.043 -13.849 3.879 1.00 92.88 167 SER A N 1
ATOM 1324 C CA . SER A 1 167 ? 2.419 -12.520 4.358 1.00 92.88 167 SER A CA 1
ATOM 1325 C C . SER A 1 167 ? 1.286 -11.521 4.131 1.00 92.88 167 SER A C 1
ATOM 1327 O O . SER A 1 167 ? 0.631 -11.538 3.084 1.00 92.88 167 SER A O 1
ATOM 1329 N N . TYR A 1 168 ? 1.024 -10.652 5.102 1.00 93.38 168 TYR A N 1
ATOM 1330 C CA . TYR A 1 168 ? -0.026 -9.646 4.978 1.00 93.38 168 TYR A CA 1
ATOM 1331 C C . TYR A 1 168 ? 0.292 -8.354 5.724 1.00 93.38 168 TYR A C 1
ATOM 1333 O O . TYR A 1 168 ? 0.952 -8.327 6.760 1.00 93.38 168 TYR A O 1
ATOM 1341 N N . LEU A 1 169 ? -0.232 -7.270 5.175 1.00 92.19 169 LEU A N 1
ATOM 1342 C CA . LEU A 1 169 ? -0.237 -5.935 5.732 1.00 92.19 169 LEU A CA 1
ATOM 1343 C C . LEU A 1 169 ? -1.630 -5.657 6.294 1.00 92.19 169 LEU A C 1
ATOM 1345 O O . LEU A 1 169 ? -2.628 -5.854 5.603 1.00 92.19 169 LEU A O 1
ATOM 1349 N N . LYS A 1 170 ? -1.702 -5.172 7.530 1.00 94.12 170 LYS A N 1
ATOM 1350 C CA . LYS A 1 170 ? -2.943 -4.784 8.199 1.00 94.12 170 LYS A CA 1
ATOM 1351 C C . LYS A 1 170 ? -2.858 -3.324 8.625 1.00 94.12 170 LYS A C 1
ATOM 1353 O O . LYS A 1 170 ? -1.963 -2.954 9.376 1.00 94.12 170 LYS A O 1
ATOM 1358 N N . ILE A 1 171 ? -3.806 -2.514 8.177 1.00 94.38 171 ILE A N 1
ATOM 1359 C CA . ILE A 1 171 ? -3.869 -1.075 8.433 1.00 94.38 171 ILE A CA 1
ATOM 1360 C C . ILE A 1 171 ? -5.111 -0.805 9.273 1.00 94.38 171 ILE A C 1
ATOM 1362 O O . ILE A 1 171 ? -6.213 -1.190 8.885 1.00 94.38 171 ILE A O 1
ATOM 1366 N N . GLN A 1 172 ? -4.934 -0.169 10.426 1.00 95.62 172 GLN A N 1
ATOM 1367 C CA . GLN A 1 172 ? -6.035 0.321 11.245 1.00 95.62 172 GLN A CA 1
ATOM 1368 C C . GLN A 1 172 ? -6.471 1.686 10.730 1.00 95.62 172 GLN A C 1
ATOM 1370 O O . GLN A 1 172 ? -5.636 2.574 10.550 1.00 95.62 172 GLN A O 1
ATOM 1375 N N . LEU A 1 173 ? -7.773 1.849 10.516 1.00 95.00 173 LEU A N 1
ATOM 1376 C CA . LEU A 1 173 ? -8.348 3.123 10.117 1.00 95.00 173 LEU A CA 1
ATOM 1377 C C . LEU A 1 173 ? -8.901 3.871 11.322 1.00 95.00 173 LEU A C 1
ATOM 1379 O O . LEU A 1 173 ? -9.410 3.258 12.264 1.00 95.00 173 LEU A O 1
ATOM 1383 N N . ASP A 1 174 ? -8.797 5.192 11.266 1.00 92.44 174 ASP A N 1
ATOM 1384 C CA . ASP A 1 174 ? -9.581 6.066 12.117 1.00 92.44 174 ASP A CA 1
ATOM 1385 C C . ASP A 1 174 ? -11.068 5.874 11.802 1.00 92.44 174 ASP A C 1
ATOM 1387 O O . ASP A 1 174 ? -11.465 5.734 10.645 1.00 92.44 174 ASP A O 1
ATOM 1391 N N . ASN A 1 175 ? -11.867 5.817 12.858 1.00 75.12 175 ASN A N 1
ATOM 1392 C CA . ASN A 1 175 ? -13.312 5.618 12.808 1.00 75.12 175 ASN A CA 1
ATOM 1393 C C . ASN A 1 175 ? -14.048 6.852 13.368 1.00 75.12 175 ASN A C 1
ATOM 1395 O O . ASN A 1 175 ? -15.161 6.730 13.882 1.00 75.12 175 ASN A O 1
ATOM 1399 N N . SER A 1 176 ? -13.370 8.008 13.362 1.00 59.41 176 SER A N 1
ATOM 1400 C CA . SER A 1 176 ? -13.882 9.293 13.842 1.00 59.41 176 SER A CA 1
ATOM 1401 C C . SER A 1 176 ? -14.683 10.067 12.797 1.00 59.41 176 SER A C 1
ATOM 1403 O O . SER A 1 176 ? -14.463 9.862 11.583 1.00 59.41 176 SER A O 1
#